Protein AF-A0A7V8Y3U0-F1 (afdb_monomer_lite)

Secondary structure (DSSP, 8-state):
-GGGT---SHHHHHHHHHHHTT--EEE-----HHHHTSHHHHHHHHHHHHTTEEEPPTTTTB----SS-TT-B--HHHHHHHHHHT-

Foldseek 3Di:
DLLVLDPPDPVSVVVSVCLVVVHAAEDEAADDPVVCPDPVNVVSQVSCVVSNYHYDDYCQQPDDCDPVCNDHGNCVVVVVVNVVVVD

Sequence (87 aa):
KWAAGISDTFALGIANEAIGLGLPVVVAPHAKASLAVHPAFQASLKRLAGCGVTVLENEVLRGEDNEEAPLAFNWSPLLDELSTQLR

Radius of gyration: 14.12 Å; chains: 1; bounding box: 34×29×30 Å

Structure (mmCIF, N/CA/C/O backbone):
data_AF-A0A7V8Y3U0-F1
#
_entry.id   AF-A0A7V8Y3U0-F1
#
loop_
_atom_site.group_PDB
_atom_site.id
_atom_site.type_symbol
_atom_site.label_atom_id
_atom_site.label_alt_id
_atom_site.label_comp_id
_atom_site.label_asym_id
_atom_site.label_entity_id
_atom_site.label_seq_id
_atom_site.pdbx_PDB_ins_code
_atom_site.Cartn_x
_atom_site.Cartn_y
_atom_site.Cartn_z
_atom_site.occupancy
_atom_site.B_iso_or_equiv
_atom_site.auth_seq_id
_atom_site.auth_comp_id
_atom_site.auth_asym_id
_atom_site.auth_atom_id
_atom_site.pdbx_PDB_model_num
ATOM 1 N N . LYS A 1 1 ? 1.659 -8.839 -1.621 1.00 96.94 1 LYS A N 1
ATOM 2 C CA . LYS A 1 1 ? 1.639 -9.370 -0.234 1.00 96.94 1 LYS A CA 1
ATOM 3 C C . LYS A 1 1 ? 0.557 -8.690 0.589 1.00 96.94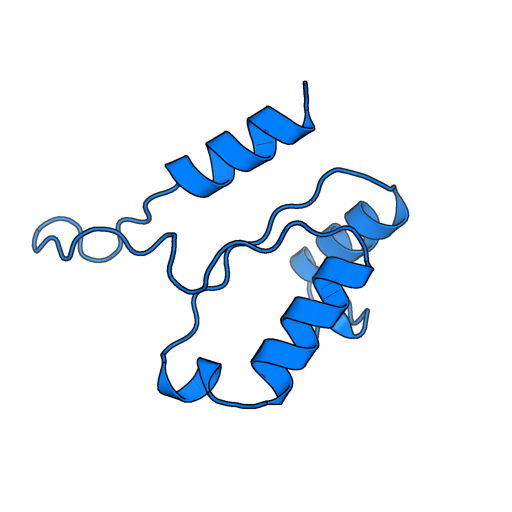 1 LYS A C 1
ATOM 5 O O . LYS A 1 1 ? -0.425 -9.351 0.888 1.00 96.94 1 LYS A O 1
ATOM 10 N N . TRP A 1 2 ? 0.677 -7.382 0.832 1.00 98.06 2 TRP A N 1
ATOM 11 C CA . TRP A 1 2 ? -0.295 -6.619 1.620 1.00 98.06 2 TRP A CA 1
ATOM 12 C C . TRP A 1 2 ? -1.748 -6.789 1.164 1.00 98.06 2 TRP A C 1
ATOM 14 O O . TRP A 1 2 ? -2.579 -7.220 1.947 1.00 98.06 2 TRP A O 1
ATOM 24 N N . ALA A 1 3 ? -2.025 -6.600 -0.133 1.00 97.94 3 ALA A N 1
ATOM 25 C CA . ALA A 1 3 ? -3.369 -6.772 -0.696 1.00 97.94 3 ALA A CA 1
ATOM 26 C C . ALA A 1 3 ? -3.996 -8.158 -0.423 1.00 97.94 3 ALA A C 1
ATOM 28 O O . ALA A 1 3 ? -5.214 -8.297 -0.434 1.00 97.94 3 ALA A O 1
ATOM 29 N N . ALA A 1 4 ? -3.180 -9.189 -0.185 1.00 97.69 4 ALA A N 1
ATOM 30 C CA . ALA A 1 4 ? -3.627 -10.544 0.134 1.00 97.69 4 ALA A CA 1
ATOM 31 C C . ALA A 1 4 ? -3.724 -10.820 1.651 1.00 97.69 4 ALA A C 1
ATOM 33 O O . ALA A 1 4 ? -3.990 -11.956 2.027 1.00 97.69 4 ALA A O 1
ATOM 34 N N . GLY A 1 5 ? -3.486 -9.826 2.514 1.00 97.38 5 GLY A N 1
ATOM 35 C CA . GLY A 1 5 ? -3.494 -9.973 3.975 1.00 97.38 5 GLY A CA 1
ATOM 36 C C . GLY A 1 5 ? -2.251 -10.658 4.556 1.00 97.38 5 GLY A C 1
ATOM 37 O O . GLY A 1 5 ? -2.273 -11.111 5.694 1.00 97.38 5 GLY A O 1
ATOM 38 N N . ILE A 1 6 ? -1.162 -10.770 3.787 1.00 98.50 6 ILE A N 1
ATOM 39 C CA . ILE A 1 6 ? 0.082 -11.402 4.256 1.00 98.50 6 ILE A CA 1
ATOM 40 C C . ILE A 1 6 ? 0.865 -10.409 5.127 1.00 98.50 6 ILE A C 1
ATOM 42 O O . ILE A 1 6 ? 1.177 -9.315 4.653 1.00 98.50 6 ILE A O 1
ATOM 46 N N . SER A 1 7 ? 1.234 -10.830 6.341 1.00 98.19 7 SER A N 1
ATOM 47 C CA . SER A 1 7 ? 1.991 -10.058 7.345 1.00 98.19 7 SER A CA 1
ATOM 48 C C . SER A 1 7 ? 3.342 -10.708 7.682 1.00 98.19 7 SER A C 1
ATOM 50 O O . SER A 1 7 ? 3.641 -10.976 8.841 1.00 98.19 7 SER A O 1
ATOM 52 N N . ASP A 1 8 ? 4.162 -11.008 6.672 1.00 98.12 8 ASP A N 1
ATOM 53 C CA . ASP A 1 8 ? 5.482 -11.643 6.852 1.00 98.12 8 ASP A CA 1
ATOM 54 C C . ASP A 1 8 ? 6.608 -10.649 7.201 1.00 98.12 8 ASP A C 1
ATOM 56 O O . ASP A 1 8 ? 7.759 -11.043 7.387 1.00 98.12 8 ASP A O 1
ATOM 60 N N . THR A 1 9 ? 6.281 -9.358 7.315 1.00 98.38 9 THR A N 1
ATOM 61 C CA . THR A 1 9 ? 7.166 -8.306 7.827 1.00 98.38 9 THR A CA 1
ATOM 62 C C . THR A 1 9 ? 6.429 -7.459 8.859 1.00 98.38 9 THR A C 1
ATOM 64 O O . THR A 1 9 ? 5.203 -7.343 8.815 1.00 98.38 9 THR A O 1
ATOM 67 N N . PHE A 1 10 ? 7.176 -6.815 9.760 1.00 98.38 10 PHE A N 1
ATOM 68 C CA . PHE A 1 10 ? 6.598 -5.923 10.770 1.00 98.38 10 PHE A CA 1
ATOM 69 C C . PHE A 1 10 ? 5.742 -4.812 10.143 1.00 98.38 10 PHE A C 1
ATOM 71 O O . PHE A 1 10 ? 4.606 -4.603 10.556 1.00 98.38 10 PHE A O 1
ATOM 78 N N . ALA A 1 11 ? 6.242 -4.167 9.082 1.00 97.56 11 ALA A N 1
ATOM 79 C CA . ALA A 1 11 ? 5.509 -3.121 8.371 1.00 97.56 11 ALA A CA 1
ATOM 80 C C . ALA A 1 11 ? 4.174 -3.624 7.795 1.00 97.56 11 ALA A C 1
ATOM 82 O O . ALA A 1 11 ? 3.164 -2.933 7.895 1.00 97.56 11 ALA A O 1
ATOM 83 N N . LEU A 1 12 ? 4.145 -4.838 7.233 1.00 98.25 12 LEU A N 1
ATOM 84 C CA . LEU A 1 12 ? 2.904 -5.437 6.736 1.00 98.25 12 LEU A CA 1
ATOM 85 C C . LEU A 1 12 ? 1.951 -5.836 7.868 1.00 98.25 12 LEU A C 1
ATOM 87 O O . LEU A 1 12 ? 0.740 -5.735 7.690 1.00 98.25 12 LEU A O 1
ATOM 91 N N . GLY A 1 13 ? 2.483 -6.241 9.025 1.00 98.50 13 GLY A N 1
ATOM 92 C CA . GLY A 1 13 ? 1.703 -6.454 10.244 1.00 98.50 13 GLY A CA 1
ATOM 93 C C . GLY A 1 13 ? 0.951 -5.192 10.660 1.00 98.50 13 GLY A C 1
ATOM 94 O O . GLY A 1 13 ? -0.276 -5.211 10.707 1.00 98.50 13 GLY A O 1
ATOM 95 N N . ILE A 1 14 ? 1.676 -4.083 10.845 1.00 98.50 14 ILE A N 1
ATOM 96 C CA . ILE A 1 14 ? 1.090 -2.781 11.203 1.00 98.50 14 ILE A CA 1
ATOM 97 C C . ILE A 1 14 ? 0.087 -2.307 10.145 1.00 98.50 14 ILE A C 1
ATOM 99 O O . ILE A 1 14 ? -0.998 -1.845 10.484 1.00 98.50 14 ILE A O 1
ATOM 103 N N . ALA A 1 15 ? 0.406 -2.457 8.857 1.00 98.12 15 ALA A N 1
ATOM 104 C CA . ALA A 1 15 ? -0.483 -2.024 7.782 1.00 98.12 15 ALA A CA 1
ATOM 105 C C . ALA A 1 15 ? -1.802 -2.820 7.738 1.00 98.12 15 ALA A C 1
ATOM 107 O O . ALA A 1 15 ? -2.859 -2.251 7.473 1.00 98.12 15 ALA A O 1
ATOM 108 N N . ASN A 1 16 ? -1.766 -4.130 7.999 1.00 98.31 16 ASN A N 1
ATOM 109 C CA . ASN A 1 16 ? -2.978 -4.950 8.091 1.00 98.31 16 ASN A CA 1
ATOM 110 C C . ASN A 1 16 ? -3.775 -4.671 9.374 1.00 98.31 16 ASN A C 1
ATOM 112 O O . ASN A 1 16 ? -5.003 -4.661 9.329 1.00 98.31 16 ASN A O 1
ATOM 116 N N . GLU A 1 17 ? -3.102 -4.416 10.498 1.00 98.44 17 GLU A N 1
ATOM 117 C CA . G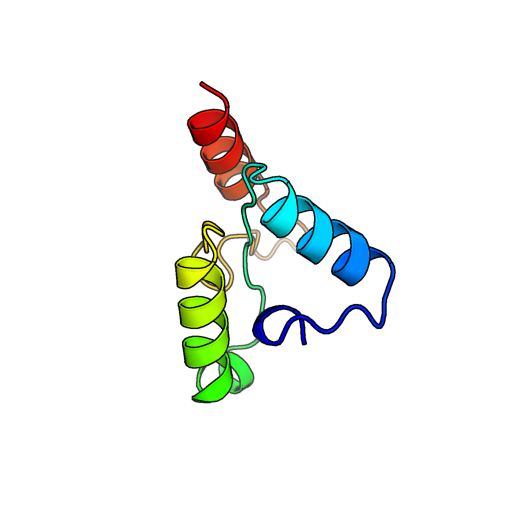LU A 1 17 ? -3.758 -4.026 11.750 1.00 98.44 17 GLU A CA 1
ATOM 118 C C . GLU A 1 17 ? -4.475 -2.679 11.607 1.00 98.44 17 GLU A C 1
ATOM 120 O O . GLU A 1 17 ? -5.637 -2.572 11.986 1.00 98.44 17 GLU A O 1
ATOM 125 N N . ALA A 1 18 ? -3.847 -1.686 10.969 1.00 98.19 18 ALA A N 1
ATOM 126 C CA . ALA A 1 18 ? -4.462 -0.385 10.706 1.00 98.19 18 ALA A CA 1
ATOM 127 C C . ALA A 1 18 ? -5.757 -0.503 9.881 1.00 98.19 18 ALA A C 1
ATOM 129 O O . ALA A 1 18 ? -6.759 0.118 10.235 1.00 98.19 18 ALA A O 1
ATOM 130 N N . ILE A 1 19 ? -5.765 -1.355 8.844 1.00 97.44 19 ILE A N 1
ATOM 131 C CA . ILE A 1 19 ? -6.986 -1.679 8.084 1.00 97.44 19 ILE A CA 1
ATOM 132 C C . ILE A 1 19 ? -8.041 -2.309 9.006 1.00 97.44 19 ILE A C 1
ATOM 134 O O . ILE A 1 19 ? -9.198 -1.899 8.988 1.00 97.44 19 ILE A O 1
ATOM 138 N N . GLY A 1 20 ? -7.657 -3.291 9.830 1.00 96.50 20 GLY A N 1
ATOM 139 C CA . GLY A 1 20 ? -8.573 -3.975 10.750 1.00 96.50 20 GLY A CA 1
ATOM 140 C C . GLY A 1 20 ? -9.1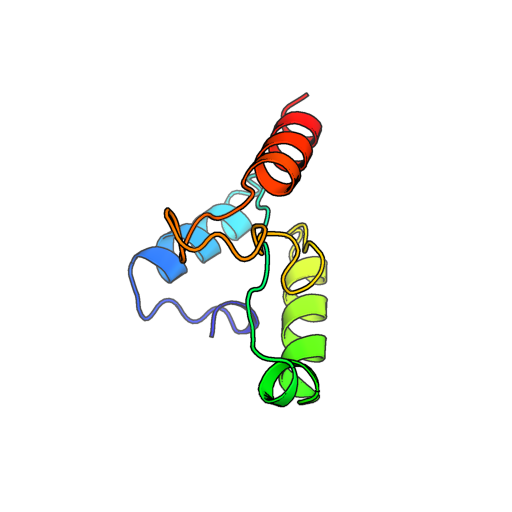50 -3.073 11.849 1.00 96.50 20 GLY A C 1
ATOM 141 O O . GLY A 1 20 ? -10.282 -3.282 12.279 1.00 96.50 20 GLY A O 1
ATOM 142 N N . LEU A 1 21 ? -8.397 -2.057 12.272 1.00 97.81 21 LEU A N 1
ATOM 143 C CA . LEU A 1 21 ? -8.809 -1.044 13.245 1.00 97.81 21 LEU A CA 1
ATOM 144 C C . LEU A 1 21 ? -9.638 0.093 12.624 1.00 97.81 21 LEU A C 1
ATOM 146 O O . LEU A 1 21 ? -10.111 0.961 13.354 1.00 97.81 21 LEU A O 1
ATOM 150 N N . GLY A 1 22 ? -9.813 0.110 11.298 1.00 95.38 22 GLY A N 1
ATOM 151 C CA . GLY A 1 22 ? -10.522 1.180 10.594 1.00 95.38 22 GLY A CA 1
ATOM 152 C C . GLY A 1 22 ? -9.795 2.526 10.641 1.00 95.38 22 GLY A C 1
ATOM 153 O O . GLY A 1 22 ? -10.440 3.570 10.553 1.00 95.38 22 GLY A O 1
ATOM 154 N N . LEU A 1 23 ? -8.469 2.518 10.816 1.00 96.56 23 LEU A N 1
ATOM 155 C CA . LEU A 1 23 ? -7.671 3.740 10.784 1.00 96.56 23 LEU A CA 1
ATOM 156 C C . LEU A 1 23 ? -7.542 4.258 9.343 1.00 96.56 23 LEU A C 1
ATOM 158 O O . LEU A 1 23 ? -7.494 3.452 8.411 1.00 96.56 23 LEU A O 1
ATOM 162 N N . PRO A 1 24 ? -7.416 5.582 9.141 1.00 95.94 24 PRO A N 1
ATOM 163 C CA . PRO A 1 24 ? -7.044 6.141 7.847 1.00 95.94 24 PRO A CA 1
ATOM 164 C C . PRO A 1 24 ? -5.684 5.600 7.383 1.00 95.94 24 PRO A C 1
ATOM 166 O O . PRO A 1 24 ? -4.690 5.695 8.108 1.00 95.94 24 PRO A O 1
ATOM 169 N N . VAL A 1 25 ? -5.627 5.032 6.175 1.00 97.06 25 VAL A N 1
ATOM 170 C CA . VAL A 1 25 ? -4.387 4.513 5.579 1.00 97.06 25 VAL A CA 1
ATOM 171 C C . VAL A 1 25 ? -4.227 5.070 4.173 1.00 97.06 25 VAL A C 1
ATOM 173 O O . VAL A 1 25 ? -5.074 4.852 3.309 1.00 97.06 25 VAL A O 1
ATOM 176 N N . VAL A 1 26 ? -3.098 5.732 3.927 1.00 97.69 26 VAL A N 1
ATOM 177 C CA . VAL A 1 26 ? -2.703 6.240 2.608 1.00 97.69 26 VAL A CA 1
ATOM 178 C C . VAL A 1 26 ? -1.477 5.473 2.127 1.00 97.69 26 VAL A C 1
ATOM 180 O O . VAL A 1 26 ? -0.533 5.257 2.888 1.00 97.69 26 VAL A O 1
ATOM 183 N N . VAL A 1 27 ? -1.465 5.069 0.858 1.00 96.88 27 VAL A N 1
ATOM 184 C CA . VAL A 1 27 ? -0.300 4.462 0.208 1.00 96.88 27 VAL A CA 1
ATOM 185 C C . VAL A 1 27 ? 0.042 5.193 -1.081 1.00 96.88 27 VAL A C 1
ATOM 187 O O . VAL A 1 27 ? -0.830 5.481 -1.896 1.00 96.88 27 VAL A O 1
ATOM 190 N N . ALA A 1 28 ? 1.334 5.430 -1.294 1.00 96.62 28 ALA A N 1
ATOM 191 C CA . ALA A 1 28 ? 1.876 5.949 -2.540 1.00 96.62 28 ALA A CA 1
ATOM 192 C C . ALA A 1 28 ? 2.775 4.889 -3.197 1.00 96.62 28 ALA A C 1
ATOM 194 O O . ALA A 1 28 ? 3.895 4.655 -2.730 1.00 96.62 28 ALA A O 1
ATOM 195 N N . PRO A 1 29 ? 2.300 4.188 -4.239 1.00 96.06 29 PRO A N 1
ATOM 196 C CA . PRO A 1 29 ? 3.107 3.206 -4.946 1.00 96.06 29 PRO A CA 1
ATOM 197 C C . PRO A 1 29 ? 4.317 3.867 -5.615 1.00 96.06 29 PRO A C 1
ATOM 199 O O . PRO A 1 29 ? 4.221 4.958 -6.169 1.00 96.06 29 PRO A O 1
ATOM 202 N N . HIS A 1 30 ? 5.458 3.184 -5.595 1.00 94.06 30 HIS A N 1
ATOM 203 C CA . HIS A 1 30 ? 6.675 3.632 -6.268 1.00 94.06 30 HIS A CA 1
ATOM 204 C C . HIS A 1 30 ? 7.313 2.447 -7.000 1.00 94.06 30 HIS A C 1
ATOM 206 O O . HIS A 1 30 ? 8.299 1.855 -6.559 1.00 94.06 30 HIS A O 1
ATOM 212 N N . ALA A 1 31 ? 6.663 2.020 -8.082 1.00 94.56 31 ALA A N 1
ATOM 213 C CA . ALA A 1 31 ? 7.097 0.909 -8.914 1.00 94.56 31 ALA A CA 1
ATOM 214 C C . ALA A 1 31 ? 7.557 1.408 -10.286 1.00 94.56 31 ALA A C 1
ATOM 216 O O . ALA A 1 31 ? 6.873 2.207 -10.923 1.00 94.56 31 ALA A O 1
ATOM 217 N N . LYS A 1 32 ? 8.668 0.848 -10.782 1.00 94.38 32 LYS A N 1
ATOM 218 C CA . LYS A 1 32 ? 9.135 1.074 -12.157 1.00 94.38 32 LYS A CA 1
ATOM 219 C C . LYS A 1 32 ? 8.014 0.783 -13.155 1.00 94.38 32 LYS A C 1
ATOM 221 O O . LYS A 1 32 ? 7.303 -0.212 -12.999 1.00 94.38 32 LYS A O 1
ATOM 226 N N . ALA A 1 33 ? 7.941 1.561 -14.234 1.00 94.31 33 ALA A N 1
ATOM 227 C CA . ALA A 1 33 ? 6.932 1.394 -15.283 1.00 94.31 33 ALA A CA 1
ATOM 228 C C . ALA A 1 33 ? 6.817 -0.057 -15.797 1.00 94.31 33 ALA A C 1
ATOM 230 O O . ALA A 1 33 ? 5.713 -0.575 -15.944 1.00 94.31 33 ALA A O 1
ATOM 231 N N . SER A 1 34 ? 7.944 -0.758 -15.975 1.00 96.31 34 SER A N 1
ATOM 232 C CA . SER A 1 34 ? 7.966 -2.164 -16.416 1.00 96.31 34 SER A CA 1
ATOM 233 C C . SER A 1 34 ? 7.296 -3.143 -15.445 1.00 96.31 34 SER A C 1
ATOM 235 O O . SER A 1 34 ? 6.822 -4.194 -15.867 1.00 96.31 34 SER A O 1
ATOM 237 N N . LEU A 1 35 ? 7.232 -2.812 -14.155 1.00 96.31 35 LEU A N 1
ATOM 238 C CA . LEU A 1 35 ? 6.508 -3.587 -13.147 1.00 96.31 35 LEU A CA 1
ATOM 239 C C . LEU A 1 35 ? 5.051 -3.126 -13.035 1.00 96.31 35 LEU A C 1
ATOM 241 O O . LEU A 1 35 ? 4.160 -3.955 -12.861 1.00 96.31 35 LEU A O 1
ATOM 245 N N . ALA A 1 36 ? 4.802 -1.820 -13.165 1.00 96.94 36 ALA A N 1
ATOM 246 C CA . ALA A 1 36 ? 3.471 -1.230 -13.038 1.00 96.94 36 ALA A CA 1
ATOM 247 C C . ALA A 1 36 ? 2.498 -1.664 -14.154 1.00 96.94 36 ALA A C 1
ATOM 249 O O . ALA A 1 36 ? 1.286 -1.700 -13.928 1.00 96.94 36 ALA A O 1
ATOM 250 N N . VAL A 1 37 ? 3.012 -2.046 -15.332 1.00 97.12 37 VAL A N 1
ATOM 251 C CA . VAL A 1 37 ? 2.206 -2.620 -16.431 1.00 97.12 37 VAL A CA 1
ATOM 252 C C . VAL A 1 37 ? 1.694 -4.033 -16.139 1.00 97.12 37 VAL A C 1
ATOM 254 O O . VAL A 1 37 ? 0.790 -4.512 -16.822 1.00 97.12 37 VAL A O 1
ATOM 257 N N . HIS A 1 38 ? 2.247 -4.728 -15.141 1.00 97.81 38 HIS A N 1
ATOM 258 C CA . HIS A 1 38 ? 1.813 -6.081 -14.821 1.00 97.81 38 HIS A CA 1
ATOM 259 C C . HIS A 1 38 ? 0.375 -6.069 -14.255 1.00 97.81 38 HIS A C 1
ATOM 261 O O . HIS A 1 38 ? 0.113 -5.347 -13.289 1.00 97.81 38 HIS A O 1
ATOM 267 N N . PRO A 1 39 ? -0.559 -6.916 -14.737 1.00 97.44 39 PRO A N 1
ATOM 268 C CA . PRO A 1 39 ? -1.962 -6.884 -14.298 1.00 97.44 39 PRO A CA 1
ATOM 269 C C . PRO A 1 39 ? -2.155 -7.044 -12.783 1.00 97.44 39 PRO A C 1
ATOM 271 O O . PRO A 1 39 ? -3.040 -6.431 -12.187 1.00 97.44 39 PRO A O 1
ATOM 274 N N . ALA A 1 40 ? -1.292 -7.835 -12.134 1.00 97.44 40 ALA A N 1
ATOM 275 C CA . ALA A 1 40 ? -1.333 -8.016 -10.682 1.00 97.44 40 ALA A CA 1
ATOM 276 C C . ALA A 1 40 ? -1.040 -6.730 -9.890 1.00 97.44 40 ALA A C 1
ATOM 278 O O . ALA A 1 40 ? -1.504 -6.620 -8.756 1.00 97.44 40 ALA A O 1
ATOM 279 N N . PHE A 1 41 ? -0.303 -5.766 -10.454 1.00 97.75 41 PHE A N 1
ATOM 280 C CA . PHE A 1 41 ? -0.053 -4.481 -9.802 1.00 97.75 41 PHE A CA 1
ATOM 281 C C . PHE A 1 41 ? -1.366 -3.704 -9.663 1.00 97.75 41 PHE A C 1
ATOM 283 O O . PHE A 1 41 ? -1.812 -3.448 -8.546 1.00 97.75 41 PHE A O 1
ATOM 290 N N . GLN A 1 42 ? -2.058 -3.473 -10.782 1.00 96.69 42 GLN A N 1
ATOM 291 C CA . GLN A 1 42 ? -3.352 -2.782 -10.804 1.00 96.69 42 GLN A CA 1
ATOM 292 C C . GLN A 1 42 ? -4.423 -3.520 -9.988 1.00 96.69 42 GLN A C 1
ATOM 294 O O . GLN A 1 42 ? -5.161 -2.905 -9.217 1.00 96.69 42 GLN A O 1
ATOM 299 N N . ALA A 1 43 ? -4.473 -4.853 -10.081 1.00 98.12 43 ALA A N 1
ATOM 300 C CA . ALA A 1 43 ? -5.390 -5.656 -9.274 1.00 98.12 43 ALA A CA 1
ATOM 301 C C . ALA A 1 43 ? -5.107 -5.540 -7.763 1.00 98.12 43 ALA A C 1
ATOM 303 O O . ALA A 1 43 ? -6.045 -5.495 -6.966 1.00 98.12 43 ALA A O 1
ATOM 304 N N . SER A 1 44 ? -3.832 -5.460 -7.363 1.00 98.38 44 SER A N 1
ATOM 305 C CA . SER A 1 44 ? -3.447 -5.282 -5.957 1.00 98.38 44 SER A CA 1
ATOM 306 C C . SER A 1 44 ? -3.854 -3.908 -5.431 1.00 98.38 44 SER A C 1
ATOM 308 O O . SER A 1 44 ? -4.418 -3.833 -4.342 1.00 98.38 44 SER A O 1
ATOM 310 N N . LEU A 1 45 ? -3.624 -2.843 -6.208 1.00 98.12 45 LEU A N 1
ATOM 311 C CA . LEU A 1 45 ? -4.037 -1.484 -5.846 1.00 98.12 45 LEU A CA 1
ATOM 312 C C . LEU A 1 45 ? -5.558 -1.384 -5.700 1.00 98.12 45 LEU A C 1
ATOM 314 O O . LEU A 1 45 ? -6.050 -0.909 -4.680 1.00 98.12 45 LEU A O 1
ATOM 318 N N . LYS A 1 46 ? -6.311 -1.932 -6.661 1.00 98.38 46 LYS A N 1
ATOM 319 C CA . LYS A 1 46 ? -7.778 -1.974 -6.593 1.00 98.38 46 LYS A CA 1
ATOM 320 C C . LYS A 1 46 ? -8.282 -2.729 -5.362 1.00 98.38 46 LYS A C 1
ATOM 322 O O . LYS A 1 46 ? -9.264 -2.322 -4.748 1.00 98.38 46 LYS A O 1
ATOM 327 N N . ARG A 1 47 ? -7.627 -3.835 -4.997 1.00 98.44 47 ARG A N 1
ATOM 328 C CA . ARG A 1 47 ? -7.990 -4.604 -3.803 1.00 98.44 47 ARG A CA 1
ATOM 329 C C . ARG A 1 47 ? -7.732 -3.817 -2.520 1.00 98.44 47 ARG A C 1
ATOM 331 O O . ARG A 1 47 ? -8.601 -3.821 -1.661 1.00 98.44 47 ARG A O 1
ATOM 338 N N . LEU A 1 48 ? -6.599 -3.121 -2.415 1.00 98.44 48 LEU A N 1
ATOM 339 C CA . LEU A 1 48 ? -6.304 -2.245 -1.275 1.00 98.44 48 LEU A CA 1
ATOM 340 C C . LEU A 1 48 ? -7.323 -1.104 -1.160 1.00 98.44 48 LEU A C 1
ATOM 342 O O . LEU A 1 48 ? -7.842 -0.874 -0.072 1.00 98.44 48 LEU A O 1
ATOM 346 N N . ALA A 1 49 ? -7.689 -0.474 -2.280 1.00 98.06 49 ALA A N 1
ATOM 347 C CA . ALA A 1 49 ? -8.747 0.536 -2.307 1.00 98.06 49 ALA A CA 1
ATOM 348 C C . ALA A 1 49 ? -10.093 -0.015 -1.805 1.00 98.06 49 ALA A C 1
ATOM 350 O O . ALA A 1 49 ? -10.767 0.612 -0.995 1.00 98.06 49 ALA A O 1
ATOM 351 N N . GLY A 1 50 ? -10.454 -1.240 -2.207 1.00 97.81 50 GLY A N 1
ATOM 352 C CA . GLY A 1 50 ? -11.635 -1.937 -1.686 1.00 97.81 50 GLY A CA 1
ATOM 353 C C . GLY A 1 50 ? -11.570 -2.283 -0.191 1.00 97.81 50 GLY A C 1
ATOM 354 O O . GLY A 1 50 ? -12.606 -2.551 0.408 1.00 97.81 50 GLY A O 1
ATOM 355 N N . CYS A 1 51 ? -10.380 -2.263 0.416 1.00 97.25 51 CYS A N 1
ATOM 356 C CA . CYS A 1 51 ? -10.171 -2.427 1.856 1.00 97.25 51 CYS A CA 1
ATOM 357 C C . CYS A 1 51 ? -10.176 -1.092 2.626 1.00 97.25 51 CYS A C 1
ATOM 359 O O . CYS A 1 51 ? -9.878 -1.100 3.815 1.00 97.25 51 CYS A O 1
ATOM 361 N N . GLY A 1 52 ? -10.491 0.036 1.979 1.00 95.94 52 GLY A N 1
ATOM 362 C CA . GLY A 1 52 ? -10.516 1.357 2.620 1.00 95.94 52 GLY A CA 1
ATOM 363 C C . GLY A 1 52 ? -9.165 2.077 2.648 1.00 95.94 52 GLY A C 1
ATOM 364 O O . GLY A 1 52 ? -9.042 3.100 3.310 1.00 95.94 52 GLY A O 1
ATOM 365 N N . VAL A 1 53 ? -8.156 1.571 1.931 1.00 98.06 53 VAL A N 1
ATOM 366 C CA . VAL A 1 53 ? -6.867 2.260 1.772 1.00 98.06 53 VAL A CA 1
ATOM 367 C C . VAL A 1 53 ? -6.976 3.301 0.661 1.00 98.06 53 VAL A C 1
ATOM 369 O O . VAL A 1 53 ? -7.337 2.965 -0.467 1.00 98.06 53 VAL A O 1
ATOM 372 N N . THR A 1 54 ? -6.568 4.538 0.922 1.00 98.00 54 THR A N 1
ATOM 373 C CA . THR A 1 54 ? -6.419 5.544 -0.132 1.00 98.00 54 THR A CA 1
ATOM 374 C C . THR A 1 54 ? -5.132 5.299 -0.905 1.00 98.00 54 THR A C 1
ATOM 376 O O . THR A 1 54 ? -4.031 5.331 -0.355 1.00 98.00 54 THR A O 1
ATOM 379 N N . VAL A 1 55 ? -5.271 5.029 -2.200 1.00 97.88 55 VAL A N 1
ATOM 380 C CA . VAL A 1 55 ? -4.156 4.722 -3.097 1.00 97.88 55 VAL A CA 1
ATOM 381 C C . VAL A 1 55 ? -3.877 5.940 -3.967 1.00 97.88 55 VAL A C 1
ATOM 383 O O . VAL A 1 55 ? -4.713 6.311 -4.787 1.00 97.88 55 VAL A O 1
ATOM 386 N N . LEU A 1 56 ? -2.696 6.534 -3.806 1.00 97.44 56 LEU A N 1
ATOM 387 C CA . LEU A 1 56 ? -2.220 7.598 -4.684 1.00 97.44 56 LEU A CA 1
ATOM 388 C C . LEU A 1 56 ? -1.666 7.031 -5.997 1.00 97.44 56 LEU A C 1
ATOM 390 O O . LEU A 1 56 ? -1.412 5.828 -6.128 1.00 97.44 56 LEU A O 1
ATOM 394 N N . GLU A 1 57 ? -1.460 7.911 -6.974 1.00 95.69 57 GLU A N 1
ATOM 395 C CA . GLU A 1 57 ? -0.865 7.541 -8.256 1.00 95.69 57 GLU A CA 1
ATOM 396 C C . GLU A 1 57 ? 0.544 6.953 -8.085 1.00 95.69 57 GLU A C 1
ATOM 398 O O . GLU A 1 57 ? 1.306 7.311 -7.181 1.00 95.69 57 GLU A O 1
ATOM 403 N N . ASN A 1 58 ? 0.899 6.018 -8.970 1.00 95.75 58 ASN A N 1
ATOM 404 C CA . ASN A 1 58 ? 2.234 5.435 -8.967 1.00 95.75 58 ASN A CA 1
ATOM 405 C C . ASN A 1 58 ? 3.277 6.512 -9.280 1.00 95.75 58 ASN A C 1
ATOM 407 O O . ASN A 1 58 ? 3.104 7.286 -10.212 1.00 95.75 58 ASN A O 1
ATOM 411 N N . GLU A 1 59 ? 4.370 6.507 -8.524 1.00 93.19 59 GLU A N 1
ATOM 412 C CA . GLU A 1 59 ? 5.459 7.482 -8.622 1.00 93.19 59 GLU A CA 1
ATOM 413 C C . GLU A 1 59 ? 5.075 8.925 -8.246 1.00 93.19 59 GLU A C 1
ATOM 415 O O . GLU A 1 59 ? 5.887 9.819 -8.448 1.00 93.19 59 GLU A O 1
ATOM 420 N N . VAL A 1 60 ? 3.932 9.168 -7.587 1.00 93.75 60 VAL A N 1
ATOM 421 C CA . VAL A 1 60 ? 3.552 10.520 -7.112 1.00 93.75 60 VAL A CA 1
ATOM 422 C C . VAL A 1 60 ? 4.590 11.153 -6.170 1.00 93.75 60 VAL A C 1
ATOM 424 O O . VAL A 1 60 ? 4.728 12.370 -6.117 1.00 93.75 60 VAL A O 1
ATOM 427 N N . LEU A 1 61 ? 5.346 10.327 -5.434 1.00 91.62 61 LEU A N 1
ATOM 428 C CA . LEU A 1 61 ? 6.414 10.791 -4.539 1.00 91.62 61 LEU A CA 1
ATOM 429 C C . LEU A 1 61 ? 7.753 10.995 -5.250 1.00 91.62 61 LEU A C 1
ATOM 431 O O . LEU A 1 61 ? 8.736 11.320 -4.584 1.00 91.62 61 LEU A O 1
ATOM 435 N N . ARG A 1 62 ? 7.843 10.751 -6.562 1.00 88.12 62 ARG A N 1
ATOM 436 C CA . ARG A 1 62 ? 9.081 10.967 -7.309 1.00 88.12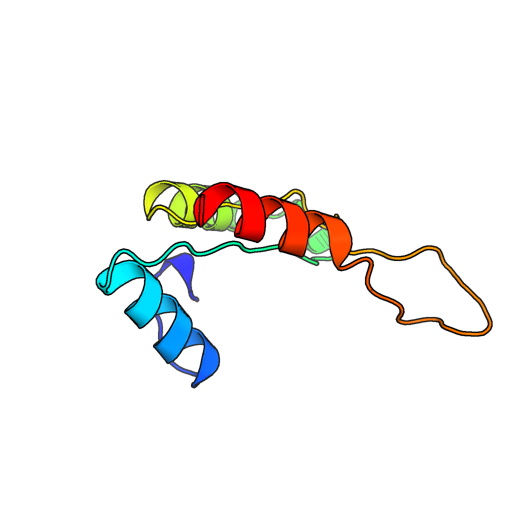 62 ARG A CA 1
ATOM 437 C C . ARG A 1 62 ? 9.436 12.451 -7.224 1.00 88.12 62 ARG A C 1
ATOM 439 O O . ARG A 1 62 ? 8.693 13.294 -7.719 1.00 88.12 62 ARG A O 1
ATOM 446 N N . GLY A 1 63 ? 10.542 12.758 -6.550 1.00 82.62 63 GLY A N 1
ATOM 447 C CA . GLY A 1 63 ? 11.096 14.105 -6.553 1.00 82.62 63 GLY A CA 1
ATOM 448 C C . GLY A 1 63 ? 11.700 14.450 -7.908 1.00 82.62 63 GLY A C 1
ATOM 449 O O . GLY A 1 63 ? 11.883 13.585 -8.768 1.00 82.62 63 GLY A O 1
ATOM 450 N N . GLU A 1 64 ? 12.000 15.730 -8.091 1.00 76.06 64 GLU A N 1
ATOM 451 C CA . GLU A 1 64 ? 12.758 16.191 -9.249 1.00 76.06 64 GLU A CA 1
ATOM 452 C C . GLU A 1 64 ? 14.140 15.528 -9.261 1.00 76.06 64 GLU A C 1
ATOM 454 O O . GLU A 1 64 ? 14.762 15.344 -8.210 1.00 76.06 64 GLU A O 1
ATOM 459 N N . ASP A 1 65 ? 14.615 15.159 -10.453 1.00 67.38 65 ASP A N 1
ATOM 460 C CA . ASP A 1 65 ? 15.950 14.593 -10.625 1.00 67.38 65 ASP A CA 1
ATOM 461 C C . ASP A 1 65 ? 16.977 15.697 -10.285 1.00 67.38 65 ASP A C 1
ATOM 463 O O . ASP A 1 65 ? 17.269 16.570 -11.101 1.00 67.38 65 ASP A O 1
ATOM 467 N N . ASN A 1 66 ? 17.480 15.691 -9.047 1.00 64.56 66 ASN A N 1
ATOM 468 C CA . ASN A 1 66 ? 18.456 16.654 -8.541 1.00 64.56 66 ASN A CA 1
ATOM 469 C C . ASN A 1 66 ? 19.825 15.976 -8.371 1.00 64.56 66 ASN A C 1
ATOM 471 O O . ASN A 1 66 ? 19.948 14.999 -7.629 1.00 64.56 66 ASN A O 1
ATOM 475 N N . GLU A 1 67 ? 20.859 16.513 -9.025 1.00 64.81 67 GLU A N 1
ATOM 476 C CA . GLU A 1 67 ? 22.240 16.015 -8.938 1.00 64.81 67 GLU A CA 1
ATOM 477 C C . GLU A 1 67 ? 22.813 16.086 -7.509 1.00 64.81 67 GLU A C 1
ATOM 479 O O . GLU A 1 67 ? 23.626 15.244 -7.128 1.00 64.81 67 GLU A O 1
ATOM 484 N N . GLU A 1 68 ? 22.349 17.032 -6.687 1.00 66.88 68 GLU A N 1
ATOM 485 C CA . GLU A 1 68 ? 22.766 17.197 -5.288 1.00 66.88 68 GLU A CA 1
ATOM 486 C C . GLU A 1 68 ? 21.952 16.327 -4.313 1.00 66.88 68 GLU A C 1
ATOM 488 O O . GLU A 1 68 ? 22.415 16.022 -3.212 1.00 66.88 68 GLU A O 1
ATOM 493 N N . ALA A 1 69 ? 20.747 15.896 -4.707 1.00 63.41 69 ALA A N 1
ATOM 494 C CA . ALA A 1 69 ? 19.840 15.103 -3.874 1.00 63.41 69 ALA A CA 1
ATOM 495 C C . ALA A 1 69 ? 19.092 14.026 -4.693 1.00 63.41 69 ALA A C 1
ATOM 497 O O . ALA A 1 69 ? 17.865 14.073 -4.813 1.00 63.41 69 ALA A O 1
ATOM 498 N N . PRO A 1 70 ? 19.803 13.005 -5.205 1.00 59.78 70 PRO A N 1
ATOM 499 C CA . PRO A 1 70 ? 19.283 12.052 -6.196 1.00 59.78 70 PRO A CA 1
ATOM 500 C C . PRO A 1 70 ? 18.183 11.097 -5.689 1.00 59.78 70 PRO A C 1
ATOM 502 O O . PRO A 1 70 ? 17.725 10.236 -6.434 1.00 59.78 70 PRO A O 1
ATOM 505 N N . LEU A 1 71 ? 17.772 11.204 -4.420 1.00 64.81 71 LEU A N 1
ATOM 506 C CA . LEU A 1 71 ? 16.761 10.351 -3.777 1.00 64.81 71 LEU A CA 1
ATOM 507 C C . LEU A 1 71 ? 15.708 11.159 -2.999 1.00 64.81 71 LEU A C 1
ATOM 509 O O . LEU A 1 71 ? 15.062 10.625 -2.096 1.00 64.81 71 LEU A O 1
ATOM 513 N N . ALA A 1 72 ? 15.552 12.452 -3.293 1.00 77.81 72 ALA A N 1
ATOM 514 C CA . ALA A 1 72 ? 14.530 13.257 -2.638 1.00 77.81 72 ALA A CA 1
ATOM 515 C C . ALA A 1 72 ? 13.128 12.745 -3.016 1.00 77.81 72 ALA A C 1
ATOM 517 O O . ALA A 1 72 ? 12.766 12.691 -4.189 1.00 77.81 72 ALA A O 1
ATOM 518 N N . PHE A 1 73 ? 12.329 12.369 -2.016 1.00 86.75 73 PHE A N 1
ATOM 519 C CA . PHE A 1 73 ? 10.911 12.069 -2.204 1.00 86.75 73 PHE A CA 1
ATOM 520 C C . PHE A 1 73 ? 10.080 13.325 -1.952 1.00 86.75 73 PHE A C 1
ATOM 522 O O . PHE A 1 73 ? 10.269 14.008 -0.942 1.00 86.75 73 PHE A O 1
ATOM 529 N N . ASN A 1 74 ? 9.125 13.601 -2.838 1.00 90.62 74 ASN A N 1
ATOM 530 C CA . ASN A 1 74 ? 8.123 14.633 -2.611 1.00 90.62 74 ASN A CA 1
ATOM 531 C C . ASN A 1 74 ? 7.024 14.085 -1.689 1.00 90.62 74 ASN A C 1
ATOM 533 O O . ASN A 1 74 ? 6.101 13.421 -2.148 1.00 90.62 74 ASN A O 1
ATOM 537 N N . TRP A 1 75 ? 7.135 14.335 -0.383 1.00 91.75 75 TRP A N 1
ATOM 538 C CA . TRP A 1 75 ? 6.196 13.815 0.622 1.00 91.75 75 TRP A CA 1
ATOM 539 C C . TRP A 1 75 ? 4.872 14.575 0.711 1.00 91.75 75 TRP A C 1
ATOM 541 O O . TRP A 1 75 ? 3.914 14.040 1.271 1.00 91.75 75 TRP A O 1
ATOM 551 N N . SER A 1 76 ? 4.802 15.794 0.172 1.00 92.75 76 SER A N 1
ATOM 552 C CA . SER A 1 76 ? 3.635 16.667 0.321 1.00 92.75 76 SER A CA 1
ATOM 553 C C . SER A 1 76 ? 2.319 16.010 -0.112 1.00 92.75 76 SER A C 1
ATOM 555 O O . SER A 1 76 ? 1.404 16.000 0.705 1.00 92.75 76 SER A O 1
ATOM 557 N N . PRO A 1 77 ? 2.218 15.335 -1.279 1.00 93.12 77 PRO A N 1
ATOM 558 C CA . PRO A 1 77 ? 0.965 14.705 -1.702 1.00 93.12 77 PRO A CA 1
ATOM 559 C C . PRO A 1 77 ? 0.419 13.681 -0.698 1.00 93.12 77 PRO A C 1
ATOM 561 O O . PRO A 1 77 ? -0.787 13.588 -0.490 1.00 93.12 77 PRO A 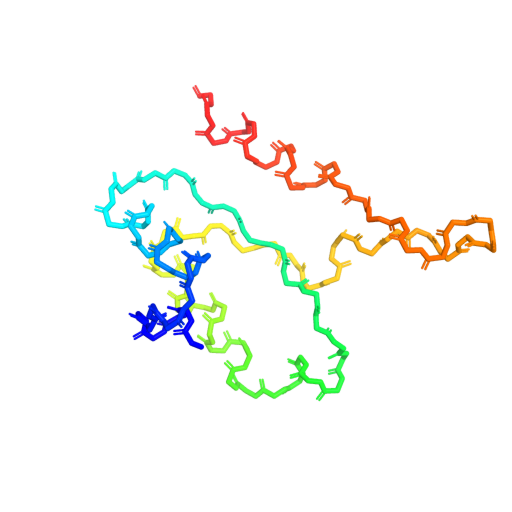O 1
ATOM 564 N N . LEU A 1 78 ? 1.303 12.916 -0.047 1.00 94.00 78 LEU A N 1
ATOM 565 C CA . LEU A 1 78 ? 0.905 11.923 0.952 1.00 94.00 78 LEU A CA 1
ATOM 566 C C . LEU A 1 78 ? 0.455 12.583 2.257 1.00 94.00 78 LEU A C 1
ATOM 568 O O . LEU A 1 78 ? -0.533 12.153 2.851 1.00 94.00 78 LEU A O 1
ATOM 572 N N . LEU A 1 79 ? 1.174 13.614 2.705 1.00 93.62 79 LEU A N 1
ATOM 573 C CA . LEU A 1 79 ? 0.853 14.334 3.937 1.00 93.62 79 LEU A CA 1
ATOM 574 C C . LEU A 1 79 ? -0.434 15.154 3.807 1.00 93.62 79 LEU A C 1
ATOM 576 O O . LEU A 1 79 ? -1.215 15.201 4.758 1.00 93.62 79 LEU A O 1
ATOM 580 N N . ASP A 1 80 ? -0.674 15.755 2.644 1.00 94.88 80 ASP A N 1
ATOM 581 C CA . ASP A 1 80 ? -1.886 16.523 2.355 1.00 94.88 80 ASP A CA 1
ATOM 582 C C . ASP A 1 80 ? -3.119 15.611 2.336 1.00 94.88 80 ASP A C 1
ATOM 584 O O . ASP A 1 80 ? -4.141 15.924 2.954 1.00 94.88 80 ASP A O 1
ATOM 588 N N . GLU A 1 81 ? -3.001 14.440 1.704 1.00 94.56 81 GLU A N 1
ATOM 589 C CA . GLU A 1 81 ? -4.068 13.439 1.686 1.00 94.56 81 GLU A CA 1
ATOM 590 C C . GLU A 1 81 ? -4.370 12.916 3.097 1.00 94.56 81 GLU A C 1
ATOM 592 O O . GLU A 1 81 ? -5.521 12.905 3.534 1.00 94.56 81 GLU A O 1
ATOM 597 N N . LEU A 1 82 ? -3.338 12.551 3.864 1.00 93.31 82 LEU A N 1
ATOM 598 C CA . LEU A 1 82 ? -3.527 12.075 5.235 1.00 93.31 82 LEU A CA 1
ATOM 599 C C . LEU A 1 82 ? -4.158 13.155 6.128 1.00 93.31 82 LEU A C 1
ATOM 601 O O . LEU A 1 82 ? -5.054 12.869 6.921 1.00 93.31 82 LEU A O 1
ATOM 605 N N . SER A 1 83 ? -3.728 14.409 5.972 1.00 94.00 83 SER A N 1
ATOM 606 C CA . SER A 1 83 ? -4.286 15.552 6.703 1.00 94.00 83 SER A CA 1
ATOM 607 C C . SER A 1 83 ? -5.750 15.817 6.355 1.00 94.00 83 SER A C 1
ATOM 609 O O . SER A 1 83 ? -6.481 16.357 7.182 1.00 94.00 83 SER A O 1
ATOM 611 N N . THR A 1 84 ? -6.181 15.455 5.148 1.00 94.19 84 THR A N 1
ATOM 612 C CA . THR A 1 84 ? -7.573 15.587 4.702 1.00 94.19 84 THR A CA 1
ATOM 613 C C . THR A 1 84 ? -8.465 14.534 5.359 1.00 94.19 84 THR A C 1
ATOM 615 O O . THR A 1 84 ? -9.592 14.845 5.724 1.00 94.19 84 THR A O 1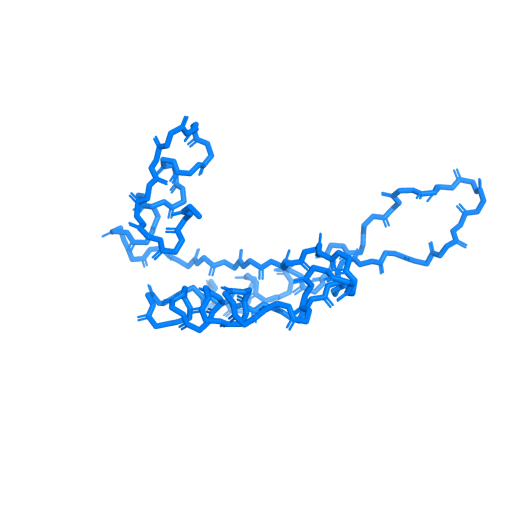
ATOM 618 N N . GLN A 1 85 ? -7.956 13.320 5.586 1.00 89.38 85 GLN A N 1
ATOM 619 C CA . GLN A 1 85 ? -8.716 12.226 6.210 1.00 89.38 85 GLN A CA 1
ATOM 620 C C . GLN A 1 85 ? -8.852 12.347 7.734 1.00 89.38 85 GLN A C 1
ATOM 622 O O . GLN A 1 85 ? -9.723 11.715 8.324 1.00 89.38 85 GLN A O 1
ATOM 627 N N . LEU A 1 86 ? -7.976 13.123 8.377 1.00 87.12 86 LEU A N 1
ATOM 628 C CA . LEU A 1 86 ? -7.982 13.338 9.829 1.00 87.12 86 LEU A CA 1
ATOM 629 C C . LEU A 1 86 ? -8.818 14.553 10.276 1.00 87.12 86 LEU A C 1
ATOM 631 O O . LEU A 1 86 ? -8.870 14.831 11.475 1.00 87.12 86 LEU A O 1
ATOM 635 N N . ARG A 1 87 ? -9.427 15.288 9.339 1.00 78.38 87 ARG A N 1
ATOM 636 C CA . ARG A 1 87 ? -10.333 16.416 9.615 1.00 78.38 87 ARG A CA 1
ATOM 637 C C . ARG A 1 87 ? -11.779 15.950 9.691 1.00 78.38 87 ARG A C 1
ATOM 639 O O . ARG A 1 87 ? -12.489 16.484 10.571 1.00 78.38 87 ARG A O 1
#

pLDDT: mean 92.71, std 9.48, range [59.78, 98.5]